Protein AF-A0A536YPE6-F1 (afdb_monomer_lite)

Sequence (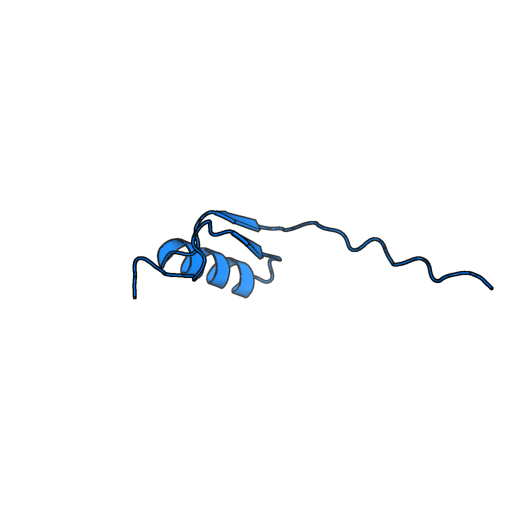52 aa):
MPVAEAAALSTTWDVVVIGAGAAGMMCAAQAGQRGRRVLLIEHYHVVGEKIR

Radius of gyration: 15.4 Å; chains: 1; bounding box: 23×18×52 Å

Foldseek 3Di:
DDDDDPPPPPPDWPEEFEALAPVSVVVQVVCVVVVTRYHYDYPDPDRNPVPD

Secondary structure (DSSP, 8-state):
-PPP---------SEEEE--SHHHHHHHHHHHHTT--EEEE-SSSSTTGGG-

Structure (mmCIF, N/CA/C/O backbone):
data_AF-A0A536YPE6-F1
#
_entry.id   AF-A0A536YPE6-F1
#
loop_
_atom_site.group_PDB
_atom_site.id
_atom_site.type_symbol
_atom_site.label_atom_id
_atom_site.label_alt_id
_atom_site.label_comp_id
_atom_site.label_asym_id
_atom_site.label_entity_id
_atom_site.label_seq_id
_atom_site.pdbx_PDB_ins_code
_atom_site.Cartn_x
_atom_site.Cartn_y
_atom_site.Cartn_z
_atom_site.occupancy
_atom_site.B_iso_or_equiv
_atom_site.auth_seq_id
_atom_site.auth_comp_id
_atom_site.auth_asym_id
_atom_site.auth_atom_id
_atom_site.pdbx_PDB_model_num
ATOM 1 N N . MET A 1 1 ? 10.141 -7.067 38.789 1.00 45.75 1 MET A N 1
ATOM 2 C CA . MET A 1 1 ? 10.150 -6.017 37.752 1.00 45.75 1 MET A CA 1
ATOM 3 C C . MET A 1 1 ? 9.298 -6.518 36.598 1.00 45.75 1 MET A C 1
ATOM 5 O O . MET A 1 1 ? 9.759 -7.412 35.898 1.00 45.75 1 MET A O 1
ATOM 9 N N . PRO A 1 2 ? 8.032 -6.084 36.482 1.00 49.88 2 PRO A N 1
ATOM 10 C CA . PRO A 1 2 ? 7.156 -6.526 35.404 1.00 49.88 2 PRO A CA 1
ATOM 11 C C . PRO A 1 2 ? 7.681 -5.947 34.087 1.00 49.88 2 PRO A C 1
ATOM 13 O O . PRO A 1 2 ? 7.811 -4.734 33.939 1.00 49.88 2 PRO A O 1
ATOM 16 N N . VAL A 1 3 ? 8.052 -6.828 33.160 1.00 60.19 3 VAL A N 1
ATOM 17 C CA . VAL A 1 3 ? 8.308 -6.456 31.768 1.00 60.19 3 VAL A CA 1
ATOM 18 C C . VAL A 1 3 ? 6.988 -5.976 31.173 1.00 60.19 3 VAL A C 1
ATOM 20 O O . VAL A 1 3 ? 5.967 -6.643 31.316 1.00 60.19 3 VAL A O 1
ATOM 23 N N . ALA A 1 4 ? 7.004 -4.779 30.592 1.00 53.47 4 ALA A N 1
ATOM 24 C CA . ALA A 1 4 ? 5.840 -4.142 30.002 1.00 53.47 4 ALA A CA 1
ATOM 25 C C . ALA A 1 4 ? 5.159 -5.082 28.998 1.00 53.47 4 ALA A C 1
ATOM 27 O O . ALA A 1 4 ? 5.786 -5.571 28.058 1.00 53.47 4 ALA A O 1
ATOM 28 N N . GLU A 1 5 ? 3.872 -5.322 29.219 1.00 50.25 5 GLU A N 1
ATOM 29 C CA . GLU A 1 5 ? 2.966 -5.982 28.292 1.00 50.25 5 GLU A CA 1
ATOM 30 C C . GLU A 1 5 ? 2.936 -5.136 27.015 1.00 50.25 5 GLU A C 1
ATOM 32 O O . GLU A 1 5 ? 2.350 -4.052 26.979 1.00 50.25 5 GLU A O 1
ATOM 37 N N . ALA A 1 6 ? 3.676 -5.564 25.988 1.00 57.34 6 ALA A N 1
ATOM 38 C CA . ALA A 1 6 ? 3.598 -4.962 24.669 1.00 57.34 6 ALA A CA 1
ATOM 39 C C . ALA A 1 6 ? 2.142 -5.097 24.226 1.00 57.34 6 ALA A C 1
ATOM 41 O O . ALA A 1 6 ? 1.696 -6.203 23.920 1.00 57.34 6 ALA A O 1
ATOM 42 N N . ALA A 1 7 ? 1.397 -3.987 24.274 1.00 54.59 7 ALA A N 1
ATOM 43 C CA . ALA A 1 7 ? 0.028 -3.913 23.797 1.00 54.59 7 ALA A CA 1
ATOM 44 C C . ALA A 1 7 ? -0.035 -4.667 22.471 1.00 54.59 7 ALA A C 1
ATOM 46 O O . ALA A 1 7 ? 0.716 -4.333 21.553 1.00 54.59 7 ALA A O 1
ATOM 47 N N . ALA A 1 8 ? -0.845 -5.727 22.412 1.00 54.41 8 ALA A N 1
ATOM 48 C CA . ALA A 1 8 ? -0.996 -6.536 21.218 1.00 54.41 8 ALA A CA 1
ATOM 49 C C . ALA A 1 8 ? -1.369 -5.591 20.070 1.00 54.41 8 ALA A C 1
ATOM 51 O O . ALA A 1 8 ? -2.504 -5.120 19.983 1.00 54.41 8 ALA A O 1
ATOM 52 N N . LEU A 1 9 ? -0.385 -5.231 19.243 1.00 61.03 9 LEU A N 1
ATOM 53 C CA . LEU A 1 9 ? -0.586 -4.360 18.098 1.00 61.03 9 LEU A CA 1
ATOM 54 C C . LEU A 1 9 ? -1.541 -5.119 17.189 1.00 61.03 9 LEU A C 1
ATOM 56 O O . LEU A 1 9 ? -1.139 -6.094 16.550 1.00 61.03 9 LEU A O 1
ATOM 60 N N . SER A 1 10 ? -2.818 -4.721 17.190 1.00 66.81 10 SER A N 1
ATOM 61 C CA . SER A 1 10 ? -3.832 -5.350 16.352 1.00 66.81 10 SER A CA 1
ATOM 62 C C . SER A 1 10 ? -3.308 -5.306 14.921 1.00 66.81 10 SER A C 1
ATOM 64 O O . SER A 1 10 ? -3.215 -4.228 14.328 1.00 66.81 10 SER A O 1
ATOM 66 N N . THR A 1 11 ? -2.926 -6.451 14.369 1.00 76.50 11 THR A N 1
ATOM 67 C CA . THR A 1 11 ? -2.342 -6.557 13.024 1.00 76.50 11 THR A CA 1
ATOM 68 C C . THR A 1 11 ? -3.451 -6.558 11.970 1.00 76.50 11 THR A C 1
ATOM 70 O O . THR A 1 11 ? -3.420 -7.290 10.985 1.00 76.50 11 THR A O 1
ATOM 73 N N . THR A 1 12 ? -4.495 -5.771 12.225 1.00 88.06 12 THR A N 1
ATOM 74 C CA . THR A 1 12 ? -5.717 -5.733 11.438 1.00 88.06 12 THR A CA 1
ATOM 75 C C . THR A 1 12 ? -5.615 -4.592 10.443 1.00 88.06 12 THR A C 1
ATOM 77 O O . THR A 1 12 ? -5.489 -3.426 10.820 1.00 88.06 12 THR A O 1
ATOM 80 N N . TRP A 1 13 ? -5.694 -4.943 9.169 1.00 93.94 13 TRP A N 1
ATOM 81 C CA . TRP A 1 13 ? -5.804 -4.001 8.066 1.00 93.94 13 TRP A CA 1
ATOM 82 C C . TRP A 1 13 ? -7.262 -3.939 7.635 1.00 93.94 13 TRP A C 1
ATOM 84 O O . TRP A 1 13 ? -7.939 -4.964 7.587 1.00 93.94 13 TRP A O 1
ATOM 94 N N . ASP A 1 14 ? -7.749 -2.745 7.317 1.00 95.56 14 ASP A N 1
ATOM 95 C CA . ASP A 1 14 ? -9.111 -2.579 6.810 1.00 95.56 14 ASP A CA 1
ATOM 96 C C . ASP A 1 14 ? -9.176 -2.898 5.310 1.00 95.56 14 ASP A C 1
ATOM 98 O O . ASP A 1 14 ? -10.227 -3.276 4.795 1.00 95.56 14 ASP A O 1
ATOM 102 N N . VAL A 1 15 ? -8.055 -2.716 4.602 1.00 96.88 15 VAL A N 1
ATOM 103 C CA . VAL A 1 15 ? -7.911 -2.976 3.166 1.00 96.88 15 VAL A CA 1
ATOM 104 C C . VAL A 1 15 ? -6.535 -3.581 2.898 1.00 96.88 15 VAL A C 1
ATOM 106 O O . VAL A 1 15 ? -5.527 -3.087 3.401 1.00 96.88 15 VAL A O 1
ATOM 109 N N . VAL A 1 16 ? -6.489 -4.619 2.064 1.00 96.94 16 VAL A N 1
ATOM 110 C CA . VAL A 1 16 ? -5.245 -5.192 1.537 1.00 96.94 16 VAL A CA 1
ATOM 111 C C . VAL A 1 16 ? -5.255 -5.053 0.019 1.00 96.94 16 VAL A C 1
ATOM 113 O O . VAL A 1 16 ? -6.194 -5.497 -0.639 1.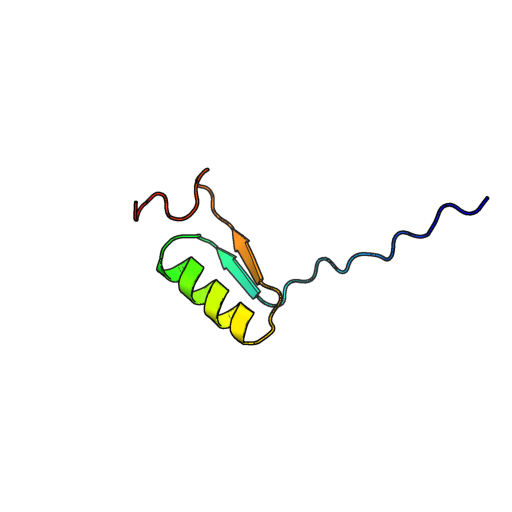00 96.94 16 VAL A O 1
ATOM 116 N N . VAL A 1 17 ? -4.221 -4.425 -0.534 1.00 96.88 17 VAL A N 1
ATOM 117 C CA . VAL A 1 17 ? -4.025 -4.228 -1.972 1.00 96.88 17 VAL A CA 1
ATOM 118 C C . VAL A 1 17 ? -2.795 -5.022 -2.403 1.00 96.88 17 VAL A C 1
ATOM 120 O O . VAL A 1 17 ? -1.715 -4.856 -1.839 1.00 96.88 17 VAL A O 1
ATOM 123 N N . ILE A 1 18 ? -2.957 -5.891 -3.400 1.00 96.12 18 ILE A N 1
ATOM 124 C CA . ILE A 1 18 ? -1.878 -6.727 -3.939 1.00 96.12 18 ILE A CA 1
ATOM 125 C C . ILE A 1 18 ? -1.474 -6.173 -5.309 1.00 96.12 18 ILE A C 1
ATOM 127 O O . ILE A 1 18 ? -2.287 -6.124 -6.231 1.00 96.12 18 ILE A O 1
ATOM 131 N N . GLY A 1 19 ? -0.213 -5.762 -5.415 1.00 94.50 19 GLY A N 1
ATOM 132 C CA . GLY A 1 19 ? 0.402 -5.072 -6.546 1.00 94.50 19 GLY A CA 1
ATOM 133 C C . GLY A 1 19 ? 0.534 -3.566 -6.300 1.00 94.50 19 GLY A C 1
ATOM 134 O O . GLY A 1 19 ? -0.469 -2.865 -6.185 1.00 94.50 19 GLY A O 1
ATOM 135 N N . ALA A 1 20 ? 1.762 -3.042 -6.301 1.00 94.69 20 ALA A N 1
ATOM 136 C CA . ALA A 1 20 ? 2.088 -1.616 -6.175 1.00 94.69 20 ALA A CA 1
ATOM 137 C C . ALA A 1 20 ? 2.441 -0.975 -7.532 1.00 94.69 20 ALA A C 1
ATOM 139 O O . ALA A 1 20 ? 3.350 -0.151 -7.643 1.00 94.69 20 ALA A O 1
ATOM 140 N N . GLY A 1 21 ? 1.698 -1.339 -8.582 1.00 93.38 21 GLY A N 1
ATOM 141 C CA . GLY A 1 21 ? 1.663 -0.586 -9.842 1.00 93.38 21 GLY A CA 1
ATOM 142 C C . GLY A 1 21 ? 0.822 0.696 -9.730 1.00 93.38 21 GLY A C 1
ATOM 143 O O . GLY A 1 21 ? 0.260 0.986 -8.675 1.00 93.38 21 GLY A O 1
ATOM 144 N N . ALA A 1 22 ? 0.668 1.444 -10.831 1.00 94.69 22 ALA A N 1
ATOM 145 C CA . ALA A 1 22 ? -0.082 2.713 -10.847 1.00 94.69 22 ALA A CA 1
ATOM 146 C C . ALA A 1 22 ? -1.495 2.575 -10.251 1.00 94.69 22 ALA A C 1
ATOM 148 O O . ALA A 1 22 ? -1.879 3.330 -9.359 1.00 94.69 22 ALA A O 1
ATOM 149 N N . ALA A 1 23 ? -2.245 1.566 -10.704 1.00 95.00 23 ALA A N 1
ATOM 150 C CA . ALA A 1 23 ? -3.605 1.312 -10.236 1.00 95.00 23 ALA A CA 1
ATOM 151 C C . ALA A 1 23 ? -3.653 0.904 -8.754 1.00 95.00 23 ALA A C 1
ATOM 153 O O . ALA A 1 23 ? -4.507 1.381 -8.008 1.00 95.00 23 ALA A O 1
ATOM 154 N N . GLY A 1 24 ? -2.720 0.056 -8.310 1.00 96.00 24 GLY A N 1
ATOM 155 C CA . GLY A 1 24 ? -2.658 -0.410 -6.925 1.00 96.00 24 GLY A CA 1
ATOM 156 C C . GLY A 1 24 ? -2.297 0.705 -5.946 1.00 96.00 24 GLY A C 1
ATOM 157 O O . GLY A 1 24 ? -2.963 0.871 -4.925 1.00 96.00 24 GLY A O 1
ATOM 158 N N . MET A 1 25 ? -1.326 1.549 -6.303 1.00 95.75 25 MET A N 1
ATOM 159 C CA . MET A 1 25 ? -0.981 2.735 -5.517 1.00 95.75 25 MET A CA 1
ATOM 160 C C . MET A 1 25 ? -2.131 3.747 -5.472 1.00 95.75 25 MET A C 1
ATOM 162 O O . MET A 1 25 ? -2.431 4.271 -4.401 1.00 95.75 25 MET A O 1
ATOM 166 N N . MET A 1 26 ? -2.828 3.983 -6.591 1.00 96.56 26 MET A N 1
ATOM 167 C CA . MET A 1 26 ? -4.017 4.844 -6.619 1.00 96.56 26 MET A CA 1
ATOM 168 C C . MET A 1 26 ? -5.126 4.307 -5.702 1.00 96.56 26 MET A C 1
ATOM 170 O O . MET A 1 26 ? -5.709 5.066 -4.927 1.00 96.56 26 MET A O 1
ATOM 174 N N . CYS A 1 27 ? -5.399 3.000 -5.758 1.00 97.50 27 CYS A N 1
ATOM 175 C CA . CYS A 1 27 ? -6.389 2.341 -4.908 1.00 97.50 27 CYS A CA 1
ATOM 176 C C . CYS A 1 27 ? -6.030 2.471 -3.420 1.00 97.50 27 CYS A C 1
ATOM 178 O O . CYS A 1 27 ? -6.861 2.903 -2.616 1.00 97.50 27 CYS A O 1
ATOM 180 N N . ALA A 1 28 ? -4.777 2.171 -3.064 1.00 97.75 28 ALA A N 1
ATOM 181 C CA . ALA A 1 28 ? -4.286 2.281 -1.697 1.00 97.75 28 ALA A CA 1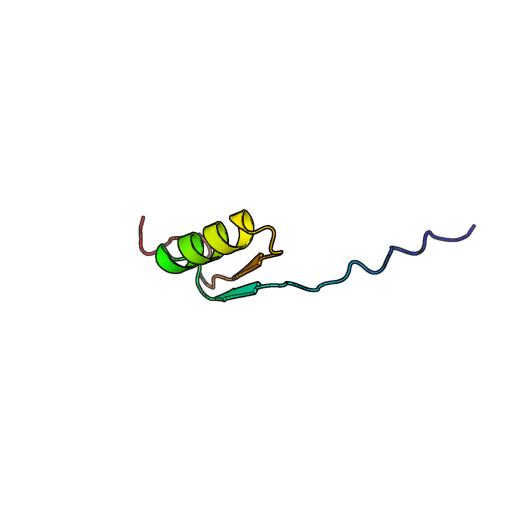
ATOM 182 C C . ALA A 1 28 ? -4.345 3.725 -1.177 1.00 97.75 28 ALA A C 1
ATOM 184 O O . ALA A 1 28 ? -4.806 3.957 -0.059 1.00 97.75 28 ALA A O 1
ATOM 185 N N . ALA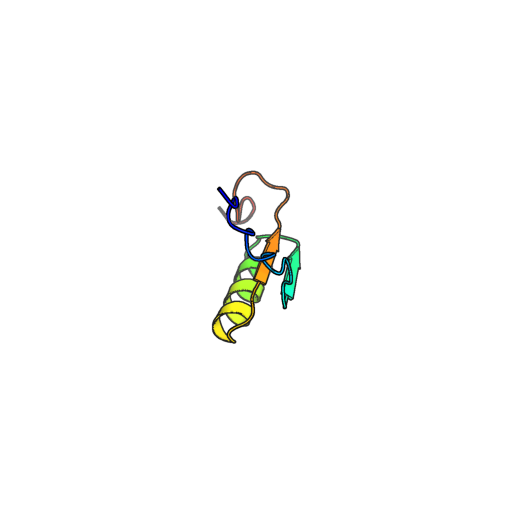 A 1 29 ? -3.962 4.704 -2.003 1.00 97.75 29 ALA A N 1
ATOM 186 C CA . ALA A 1 29 ? -4.030 6.119 -1.656 1.00 97.75 29 ALA A CA 1
ATOM 187 C C . ALA A 1 29 ? -5.471 6.573 -1.381 1.00 97.75 29 ALA A C 1
ATOM 189 O O . ALA A 1 29 ? -5.724 7.236 -0.378 1.00 97.75 29 ALA A O 1
ATOM 190 N N . GLN A 1 30 ? -6.429 6.179 -2.225 1.00 98.44 30 GLN A N 1
ATOM 191 C CA . GLN A 1 30 ? -7.844 6.509 -2.033 1.00 98.44 30 GLN A CA 1
ATOM 192 C C . GLN A 1 30 ? -8.426 5.865 -0.767 1.00 98.44 30 GLN A C 1
ATOM 194 O O . GLN A 1 30 ? -9.151 6.511 -0.011 1.00 98.44 30 GLN A O 1
ATOM 199 N N . ALA A 1 31 ? -8.089 4.604 -0.488 1.00 97.88 31 ALA A N 1
ATOM 200 C CA . ALA A 1 31 ? -8.504 3.944 0.748 1.00 97.88 31 ALA A CA 1
ATOM 201 C C . ALA A 1 31 ? -7.899 4.627 1.992 1.00 97.88 31 ALA A C 1
ATOM 203 O O . ALA A 1 31 ? -8.614 4.856 2.970 1.00 97.88 31 ALA A O 1
ATOM 204 N N . GLY A 1 32 ? -6.628 5.032 1.926 1.00 97.50 32 GLY A N 1
ATOM 205 C CA . GLY A 1 32 ? -5.958 5.790 2.983 1.00 97.50 32 GLY A CA 1
ATOM 206 C C . GLY A 1 32 ? -6.583 7.168 3.221 1.00 97.50 32 GLY A C 1
ATOM 207 O O . GLY A 1 32 ? -6.850 7.526 4.365 1.00 97.50 32 GLY A O 1
ATOM 208 N N . GLN A 1 33 ? -6.924 7.905 2.157 1.00 98.38 33 GLN A N 1
ATOM 209 C CA . GLN A 1 33 ? -7.640 9.191 2.247 1.00 98.38 33 GLN A CA 1
ATOM 210 C C . GLN A 1 33 ? -9.004 9.062 2.944 1.00 98.38 33 GLN A C 1
ATOM 212 O O . GLN A 1 33 ? -9.487 10.012 3.553 1.00 98.38 33 GLN A O 1
ATOM 217 N N . ARG A 1 34 ? -9.615 7.873 2.902 1.00 97.94 34 ARG A N 1
ATOM 218 C CA . ARG A 1 34 ? -10.870 7.543 3.598 1.00 97.94 34 ARG A CA 1
ATOM 219 C C . ARG A 1 34 ? -10.658 7.056 5.040 1.00 97.94 34 ARG A C 1
ATOM 221 O O . ARG A 1 34 ? -11.599 6.540 5.642 1.00 97.94 34 ARG A O 1
ATOM 228 N N . GLY A 1 35 ? -9.442 7.172 5.576 1.00 96.50 35 GLY A N 1
ATOM 229 C CA . GLY A 1 35 ? -9.092 6.800 6.949 1.00 96.50 35 GLY A CA 1
ATOM 230 C C . GLY A 1 35 ? -8.937 5.297 7.185 1.00 96.50 35 GLY A C 1
ATOM 231 O O . GLY A 1 35 ? -9.056 4.849 8.322 1.00 96.50 35 GLY A O 1
ATOM 232 N N . ARG A 1 36 ? -8.720 4.496 6.134 1.00 97.06 36 ARG A N 1
ATOM 233 C CA . ARG A 1 36 ? -8.516 3.044 6.262 1.00 97.06 36 ARG A CA 1
ATOM 234 C C . ARG A 1 36 ? -7.048 2.717 6.506 1.00 97.06 36 ARG A C 1
ATOM 236 O O . ARG A 1 36 ? -6.168 3.315 5.891 1.00 97.06 36 ARG A O 1
ATOM 243 N N . ARG A 1 37 ? -6.779 1.721 7.351 1.00 95.50 37 ARG A N 1
ATOM 244 C CA . ARG A 1 37 ? -5.454 1.101 7.474 1.00 95.50 37 ARG A CA 1
ATOM 245 C C . ARG A 1 37 ? -5.242 0.179 6.281 1.00 95.50 37 ARG A C 1
ATOM 247 O O . ARG A 1 37 ? -5.904 -0.855 6.179 1.00 95.50 37 ARG A O 1
ATOM 254 N N . VAL A 1 38 ? -4.349 0.570 5.377 1.00 96.56 38 VAL A N 1
ATOM 255 C CA . VAL A 1 38 ? -4.111 -0.141 4.115 1.00 96.56 38 VAL A CA 1
ATOM 256 C C . VAL A 1 38 ? -2.772 -0.868 4.151 1.00 96.56 38 VAL A C 1
ATOM 258 O O . VAL A 1 38 ? -1.744 -0.247 4.410 1.00 96.56 38 VAL A O 1
ATOM 261 N N . LEU A 1 39 ? -2.788 -2.160 3.828 1.00 96.25 39 LEU A N 1
ATOM 262 C CA . LEU A 1 39 ? -1.591 -2.933 3.506 1.00 96.25 39 LEU A CA 1
ATOM 263 C C . LEU A 1 39 ? -1.440 -3.007 1.986 1.00 96.25 39 LEU A C 1
ATOM 265 O O . LEU A 1 39 ? -2.293 -3.583 1.317 1.00 96.25 39 LEU A O 1
ATOM 269 N N . LEU A 1 40 ? -0.365 -2.442 1.442 1.00 95.75 40 LEU A N 1
ATOM 270 C CA . LEU A 1 40 ? -0.011 -2.557 0.027 1.00 95.75 40 LEU A CA 1
ATOM 271 C C . LEU A 1 40 ? 1.174 -3.517 -0.113 1.00 95.75 40 LEU A C 1
ATOM 273 O O . LEU A 1 40 ? 2.196 -3.324 0.540 1.00 95.75 40 LEU A O 1
ATOM 277 N N . ILE A 1 41 ? 1.033 -4.544 -0.950 1.00 95.25 41 ILE A N 1
ATOM 278 C CA . ILE A 1 41 ? 2.038 -5.598 -1.143 1.00 95.25 41 ILE A CA 1
ATOM 279 C C . ILE A 1 41 ? 2.524 -5.573 -2.588 1.00 95.25 41 ILE A C 1
ATOM 281 O O . ILE A 1 41 ? 1.725 -5.436 -3.507 1.00 95.25 41 ILE A O 1
ATOM 285 N N . GLU A 1 42 ? 3.822 -5.752 -2.794 1.00 94.31 42 GLU A N 1
ATOM 286 C CA . GLU A 1 42 ? 4.454 -5.849 -4.108 1.00 94.31 42 GLU A CA 1
ATOM 287 C C . GLU A 1 42 ? 5.518 -6.950 -4.070 1.00 94.31 42 GLU A C 1
ATOM 289 O O . GLU A 1 42 ? 6.177 -7.129 -3.046 1.00 94.31 42 GLU A O 1
ATOM 294 N N . HIS A 1 43 ? 5.647 -7.717 -5.155 1.00 93.38 43 HIS A N 1
ATOM 295 C CA . HIS A 1 43 ? 6.692 -8.734 -5.2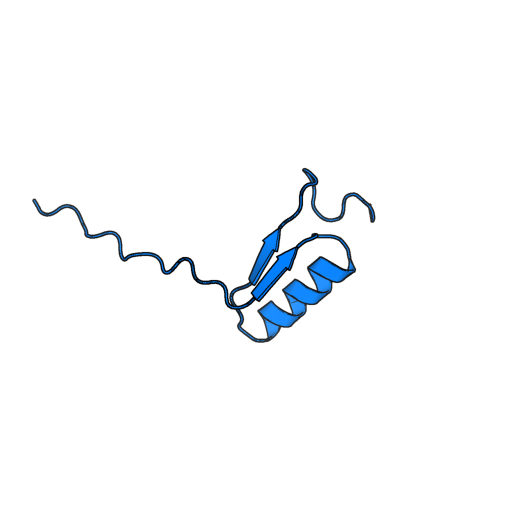89 1.00 93.38 43 HIS A CA 1
ATOM 296 C C . HIS A 1 43 ? 7.997 -8.144 -5.832 1.00 93.38 43 HIS A C 1
ATOM 298 O O . HIS A 1 43 ? 9.060 -8.725 -5.624 1.00 93.38 43 HIS A O 1
ATOM 304 N N . TYR A 1 44 ? 7.923 -7.025 -6.554 1.00 92.31 44 TYR A N 1
ATOM 305 C CA . TYR A 1 44 ? 9.088 -6.282 -7.024 1.00 92.31 44 TYR A CA 1
ATOM 306 C C . TYR A 1 44 ? 9.850 -5.621 -5.864 1.00 92.31 44 TYR A C 1
ATOM 308 O O . TYR A 1 44 ? 9.271 -5.239 -4.847 1.00 92.31 44 TYR A O 1
ATOM 316 N N . HIS A 1 45 ? 11.166 -5.456 -6.028 1.00 90.56 45 HIS A N 1
ATOM 317 C CA . HIS A 1 45 ? 12.008 -4.797 -5.023 1.00 90.56 45 HIS A CA 1
ATOM 318 C C . HIS A 1 45 ? 11.735 -3.292 -4.933 1.00 90.56 45 HIS A C 1
ATOM 320 O O . HIS A 1 45 ? 11.995 -2.680 -3.896 1.00 90.56 45 HIS A O 1
ATOM 326 N N . VAL A 1 46 ? 11.220 -2.698 -6.012 1.00 89.50 46 VAL A N 1
ATOM 327 C CA . VAL A 1 46 ? 10.876 -1.281 -6.086 1.00 89.50 46 VAL A CA 1
ATOM 328 C C . VAL A 1 46 ? 9.401 -1.136 -6.457 1.00 89.50 46 VAL A C 1
ATOM 330 O O . VAL A 1 46 ? 8.906 -1.758 -7.394 1.00 89.50 46 VAL A O 1
ATOM 333 N N . VAL A 1 47 ? 8.679 -0.279 -5.735 1.00 88.44 47 VAL A N 1
ATOM 334 C CA . VAL A 1 47 ? 7.292 0.060 -6.084 1.00 88.44 47 VAL A CA 1
ATOM 335 C C . VAL A 1 47 ? 7.233 0.743 -7.451 1.00 88.44 47 VAL A C 1
ATOM 337 O O . VAL A 1 47 ? 8.087 1.564 -7.788 1.00 88.44 47 VAL A O 1
ATOM 340 N N . GLY A 1 48 ? 6.222 0.414 -8.254 1.00 85.94 48 GLY A N 1
ATOM 341 C CA . GLY A 1 48 ? 6.072 0.993 -9.587 1.00 85.94 48 GLY A CA 1
ATOM 342 C C . GLY A 1 48 ? 7.142 0.570 -10.602 1.00 85.94 48 GLY A C 1
ATOM 343 O O . GLY A 1 48 ? 7.350 1.287 -11.575 1.00 85.94 48 GLY A O 1
ATOM 344 N N . GLU A 1 49 ? 7.795 -0.587 -10.437 1.00 87.19 49 GLU A N 1
ATOM 345 C CA . GLU A 1 49 ? 8.887 -1.038 -11.324 1.00 87.19 49 GLU A CA 1
ATOM 346 C C . GLU A 1 49 ? 8.508 -1.082 -12.821 1.00 87.19 49 GLU A C 1
ATOM 348 O O . GLU A 1 49 ? 9.344 -0.830 -13.682 1.00 87.19 49 GLU A O 1
ATOM 353 N N . LYS A 1 50 ? 7.227 -1.310 -13.148 1.00 79.88 50 LYS A N 1
ATOM 354 C CA . LYS A 1 50 ? 6.707 -1.323 -14.532 1.00 79.88 50 LYS A CA 1
ATOM 355 C C . LYS A 1 50 ? 6.311 0.044 -15.108 1.00 79.88 50 LYS A C 1
ATOM 357 O O . LYS A 1 50 ? 5.915 0.103 -16.267 1.00 79.88 50 LYS A O 1
ATOM 362 N N . ILE A 1 51 ? 6.334 1.106 -14.307 1.00 80.25 51 ILE A N 1
ATOM 363 C CA . ILE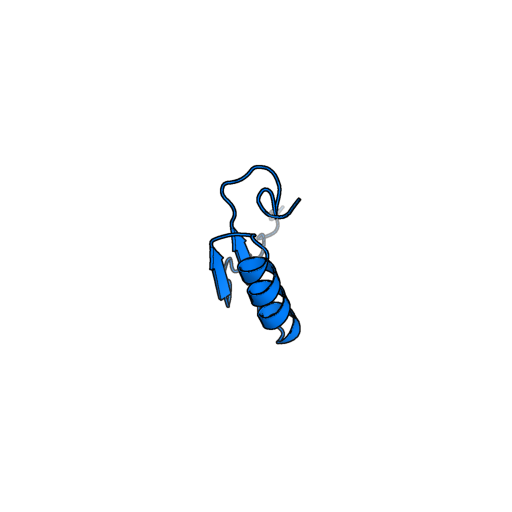 A 1 51 ? 5.906 2.463 -14.698 1.00 80.25 51 ILE A CA 1
ATOM 364 C C . ILE A 1 51 ? 7.009 3.506 -14.459 1.00 80.25 51 ILE A C 1
ATOM 366 O O . ILE A 1 51 ? 6.708 4.692 -14.326 1.00 80.25 51 ILE A O 1
ATOM 370 N N . ARG A 1 52 ? 8.262 3.049 -14.349 1.00 68.50 52 ARG A N 1
ATOM 371 C CA . ARG A 1 52 ? 9.450 3.905 -14.298 1.00 68.50 52 ARG A CA 1
ATOM 372 C C . ARG A 1 52 ? 9.708 4.582 -15.639 1.00 68.50 52 ARG A C 1
ATOM 374 O O . ARG A 1 52 ? 9.525 3.906 -16.673 1.00 68.50 52 ARG A O 1
#

pLDDT: mean 85.8, std 16.13, range [45.75, 98.44]